Protein AF-A0A227J7N0-F1 (afdb_monomer_lite)

Secondary structure (DSSP, 8-state):
-HHHHHHHHHHHHHHHHHHHHHHHHHHHHHHHHHHHHHHHHHHHHTS---HHHHHHHHHHHHHHHHHHHHHHHHHHHHHHTTT------EEEEHHHHHHHHHHHHHHHHHHTT-------SSPPPSEEEE-HHHH-

Radius of gyration: 20.98 Å; chains: 1; bounding box: 45×37×70 Å

pLDDT: mean 83.19, std 8.73, range [49.06, 97.0]

InterPro domains:
  IPR000700 PAS-associated, C-terminal [PS50113] (1-14)
  IPR003661 Signal transduction histidine kinase, dimerisation/phosphoacceptor domain [PF00512] (19-81)
  IPR003661 Signal transduction histidine kinase, dimerisation/phosphoacceptor domain [SM00388] (18-83)
  IPR003661 Signal transduction histidine kinase, dimerisation/phosphoacceptor domain [cd00082] (16-77)
  IPR005467 Histidine kinase domain [PS50109] (25-136)
  IPR036097 Signal transduction histidine kinase, dimerisation/phosphoacceptor domain superfamily [SSF47384] (6-83)
  IPR050956 Two-component system histidine kinase [PTHR43719] (9-136)

Structure (mmCIF, N/CA/C/O backbone):
data_AF-A0A227J7N0-F1
#
_entry.id   AF-A0A227J7N0-F1
#
loop_
_atom_site.group_PDB
_atom_site.id
_atom_site.type_symbol
_atom_site.label_atom_id
_atom_site.label_alt_id
_atom_site.label_comp_id
_atom_site.label_asym_id
_atom_site.label_entity_id
_atom_site.label_seq_id
_atom_site.pdbx_PDB_ins_code
_atom_site.Cartn_x
_atom_site.Cartn_y
_atom_site.Cartn_z
_atom_site.occupancy
_atom_site.B_iso_or_equiv
_atom_site.auth_seq_id
_atom_site.auth_comp_id
_atom_site.auth_asym_id
_atom_site.auth_atom_id
_atom_site.pdbx_PDB_model_num
ATOM 1 N N . ASP A 1 1 ? 17.571 7.422 -45.581 1.00 72.56 1 ASP A N 1
ATOM 2 C CA . ASP A 1 1 ? 18.705 6.618 -45.105 1.00 72.56 1 ASP A CA 1
ATOM 3 C C . ASP A 1 1 ? 18.204 5.634 -44.049 1.00 72.56 1 ASP A C 1
ATOM 5 O O . ASP A 1 1 ? 17.542 6.049 -43.105 1.00 72.56 1 ASP A O 1
ATOM 9 N N . ILE A 1 2 ? 18.399 4.330 -44.254 1.00 74.75 2 ILE A N 1
ATOM 10 C CA . ILE A 1 2 ? 17.901 3.274 -43.347 1.00 74.75 2 ILE A CA 1
ATOM 11 C C . ILE A 1 2 ? 18.793 3.168 -42.097 1.00 74.75 2 ILE A C 1
ATOM 13 O O . ILE A 1 2 ? 18.322 2.772 -41.031 1.00 74.75 2 ILE A O 1
ATOM 17 N N . THR A 1 3 ? 20.059 3.576 -42.205 1.00 81.31 3 THR A N 1
ATOM 18 C CA . THR A 1 3 ? 21.066 3.464 -41.143 1.00 81.31 3 THR A CA 1
ATOM 19 C C . THR A 1 3 ? 20.859 4.521 -40.062 1.00 81.31 3 THR A C 1
ATOM 21 O O . THR A 1 3 ? 20.916 4.205 -38.875 1.00 81.31 3 THR A O 1
ATOM 24 N N . GLU A 1 4 ? 20.551 5.762 -40.453 1.00 82.62 4 GLU A N 1
ATOM 25 C CA . GLU A 1 4 ? 20.164 6.818 -39.506 1.00 82.62 4 GLU A CA 1
ATOM 26 C C . GLU A 1 4 ? 18.880 6.458 -38.766 1.00 82.62 4 GLU A C 1
ATOM 28 O O . GLU A 1 4 ? 18.822 6.558 -37.543 1.00 82.62 4 GLU A O 1
ATOM 33 N N . ARG A 1 5 ? 17.867 5.966 -39.490 1.00 80.88 5 ARG A N 1
ATOM 34 C CA . ARG A 1 5 ? 16.589 5.583 -38.887 1.00 80.88 5 ARG A CA 1
ATOM 35 C C . ARG A 1 5 ? 16.767 4.477 -37.842 1.00 80.88 5 ARG A C 1
ATOM 37 O O . ARG A 1 5 ? 16.235 4.616 -36.747 1.00 80.88 5 ARG A O 1
ATOM 44 N N . LYS A 1 6 ? 17.584 3.455 -38.132 1.00 84.19 6 LYS A N 1
ATOM 45 C CA . LYS A 1 6 ? 17.932 2.396 -37.169 1.00 84.19 6 LYS A CA 1
ATOM 46 C C . LYS A 1 6 ? 18.653 2.930 -35.929 1.00 84.19 6 LYS A C 1
ATOM 48 O O . LYS A 1 6 ? 18.292 2.563 -34.821 1.00 84.19 6 LYS A O 1
ATOM 53 N N . ARG A 1 7 ? 19.633 3.826 -36.096 1.00 84.62 7 ARG A N 1
ATOM 54 C CA . ARG A 1 7 ? 20.351 4.438 -34.961 1.00 84.62 7 ARG A CA 1
ATOM 55 C C . ARG A 1 7 ? 19.437 5.286 -34.079 1.00 84.62 7 ARG A C 1
ATOM 57 O O . ARG A 1 7 ? 19.567 5.257 -32.858 1.00 84.62 7 ARG A O 1
ATOM 64 N N . HIS A 1 8 ? 18.511 6.029 -34.683 1.00 86.44 8 HIS A N 1
ATOM 65 C CA . HIS A 1 8 ? 17.494 6.774 -33.941 1.00 86.44 8 HIS A CA 1
ATOM 66 C C . HIS A 1 8 ? 16.570 5.837 -33.155 1.00 86.44 8 HIS A C 1
ATOM 68 O O . HIS A 1 8 ? 16.290 6.098 -31.988 1.00 86.44 8 HIS A O 1
ATOM 74 N N . GLU A 1 9 ? 16.140 4.734 -33.764 1.00 84.94 9 GLU A N 1
ATOM 75 C CA . GLU A 1 9 ? 15.278 3.725 -33.139 1.00 84.94 9 GLU A CA 1
ATOM 76 C C . GLU A 1 9 ? 15.984 3.030 -31.959 1.00 84.94 9 GLU A C 1
ATOM 78 O O . GLU A 1 9 ? 15.443 2.982 -30.857 1.00 84.94 9 GLU A O 1
ATOM 83 N N . GLU A 1 10 ? 17.244 2.621 -32.131 1.00 86.81 10 GLU A N 1
ATOM 84 C CA . GLU A 1 10 ? 18.082 2.043 -31.068 1.00 86.81 10 GLU A CA 1
ATOM 85 C C . GLU A 1 10 ? 18.322 3.029 -29.911 1.00 86.81 10 GLU A C 1
ATOM 87 O O . GLU A 1 10 ? 18.268 2.651 -28.738 1.00 86.81 10 GLU A O 1
ATOM 92 N N . SER A 1 11 ? 18.550 4.310 -30.219 1.00 85.44 11 SER A N 1
ATOM 93 C CA . SER A 1 11 ? 18.700 5.362 -29.207 1.00 85.44 11 SER A CA 1
ATOM 94 C C . SER A 1 11 ? 17.416 5.573 -28.401 1.00 85.44 11 SER A C 1
ATOM 96 O O . SER A 1 11 ? 17.479 5.751 -27.184 1.00 85.44 11 SER A O 1
ATOM 98 N N . LEU A 1 12 ? 16.257 5.568 -29.065 1.00 84.06 12 LEU A N 1
ATOM 99 C CA . LEU A 1 12 ? 14.952 5.706 -28.418 1.00 84.06 12 LEU A CA 1
ATOM 100 C C . LEU A 1 12 ? 14.635 4.489 -27.544 1.00 84.06 12 LEU A C 1
ATOM 102 O O . LEU A 1 12 ? 14.188 4.649 -26.407 1.00 84.06 12 LEU A O 1
ATOM 106 N N . GLU A 1 13 ? 14.922 3.280 -28.028 1.00 81.94 13 GLU A N 1
ATOM 107 C CA . GLU A 1 13 ? 14.765 2.060 -27.237 1.00 81.94 13 GLU A CA 1
ATOM 108 C C . GLU A 1 13 ? 15.651 2.063 -25.995 1.00 81.94 13 GLU A C 1
ATOM 110 O O . GLU A 1 13 ? 15.184 1.713 -24.909 1.00 81.94 13 GLU A O 1
ATOM 115 N N . LYS A 1 14 ? 16.915 2.475 -26.133 1.00 84.00 14 LYS A N 1
ATOM 116 C CA . LYS A 1 14 ? 17.839 2.568 -25.004 1.00 84.00 14 LYS A CA 1
ATOM 117 C C . LYS A 1 14 ? 17.336 3.568 -23.963 1.00 84.00 14 LYS A C 1
ATOM 119 O O . LYS A 1 14 ? 17.186 3.203 -22.802 1.00 84.00 14 LYS A O 1
ATOM 124 N N . ALA A 1 15 ? 16.995 4.786 -24.386 1.00 81.94 15 ALA A N 1
ATOM 125 C CA . ALA A 1 15 ? 16.470 5.817 -23.492 1.00 81.94 15 ALA A CA 1
ATOM 126 C C . ALA A 1 15 ? 15.192 5.359 -22.770 1.00 81.94 15 ALA A C 1
ATOM 128 O O . ALA A 1 15 ? 15.025 5.590 -21.573 1.00 81.94 15 ALA A O 1
ATOM 129 N N . SER A 1 16 ? 14.313 4.651 -23.482 1.00 78.88 16 SER A N 1
ATOM 130 C CA . SER A 1 16 ? 13.124 4.047 -22.894 1.00 78.88 16 SER A CA 1
ATOM 131 C C . SER A 1 16 ? 13.498 3.027 -21.814 1.00 78.88 16 SER A C 1
ATOM 133 O O . SER A 1 16 ? 12.960 3.083 -20.711 1.00 78.88 16 SER A O 1
ATOM 135 N N . ARG A 1 17 ? 14.396 2.072 -22.099 1.00 78.69 17 ARG A N 1
ATOM 136 C CA . ARG A 1 17 ? 14.819 1.033 -21.132 1.00 78.69 17 ARG A CA 1
ATOM 137 C C . ARG A 1 17 ? 15.474 1.633 -19.887 1.00 78.69 17 ARG A C 1
ATOM 139 O O . ARG A 1 17 ? 15.178 1.183 -18.779 1.00 78.69 17 ARG A O 1
ATOM 146 N N . ASP A 1 18 ? 16.299 2.660 -20.063 1.00 80.75 18 ASP A N 1
ATOM 147 C CA . ASP A 1 18 ? 16.959 3.365 -18.962 1.00 80.75 18 ASP A CA 1
ATOM 148 C C . ASP A 1 18 ? 15.922 4.057 -18.055 1.00 80.75 18 ASP A C 1
ATOM 150 O O . ASP A 1 18 ? 15.980 3.908 -16.833 1.00 80.75 18 ASP A O 1
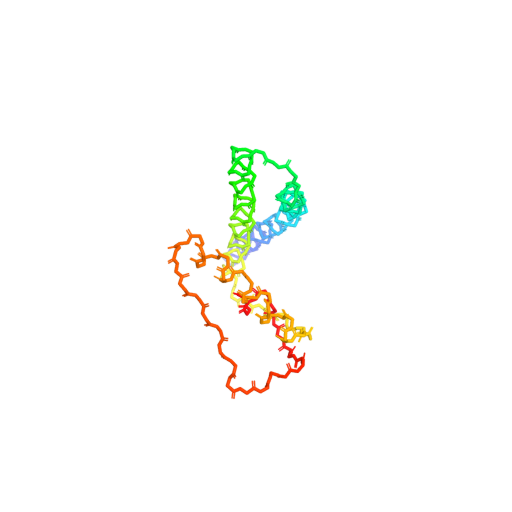ATOM 154 N N . LYS A 1 19 ? 14.904 4.716 -18.638 1.00 81.62 19 LYS A N 1
ATOM 155 C CA . LYS A 1 19 ? 13.776 5.319 -17.901 1.00 81.62 19 LYS A CA 1
ATOM 156 C C . LYS A 1 19 ? 13.025 4.286 -17.051 1.00 81.62 19 LYS A C 1
ATOM 158 O O . LYS A 1 19 ? 12.819 4.517 -15.861 1.00 81.62 19 LYS A O 1
ATOM 163 N N . THR A 1 20 ? 12.664 3.140 -17.631 1.00 79.75 20 THR A N 1
ATOM 164 C CA . THR A 1 20 ? 11.939 2.083 -16.900 1.00 79.75 20 THR A CA 1
ATOM 165 C C . THR A 1 20 ? 12.764 1.496 -15.770 1.00 79.75 20 THR A C 1
ATOM 167 O O . THR A 1 20 ? 12.261 1.306 -14.664 1.00 79.75 20 THR A O 1
ATOM 170 N N . THR A 1 21 ? 14.046 1.239 -16.027 1.00 80.31 21 THR A N 1
ATOM 171 C CA . THR A 1 21 ? 14.953 0.706 -15.005 1.00 80.31 21 THR A CA 1
ATOM 172 C C . THR A 1 21 ? 15.077 1.687 -13.844 1.00 80.31 21 THR A C 1
ATOM 174 O O . THR A 1 21 ? 14.965 1.288 -12.689 1.00 80.31 21 THR A O 1
ATOM 177 N N . PHE A 1 22 ? 15.227 2.979 -14.141 1.00 82.88 22 PHE A N 1
ATOM 178 C CA . PHE A 1 22 ? 15.288 4.025 -13.126 1.00 82.88 22 PHE A CA 1
ATOM 179 C C . PHE A 1 22 ? 14.018 4.077 -12.263 1.00 82.88 22 PHE A C 1
ATOM 181 O O . PHE A 1 22 ? 14.113 4.021 -11.038 1.00 82.88 22 PHE A O 1
ATOM 188 N N . ILE A 1 23 ? 12.832 4.118 -12.882 1.00 83.19 23 ILE A N 1
ATOM 189 C CA . ILE A 1 23 ? 11.552 4.179 -12.155 1.00 83.19 23 ILE A CA 1
ATOM 190 C C . ILE A 1 23 ? 11.343 2.929 -11.290 1.00 83.19 23 ILE A C 1
ATOM 192 O O . ILE A 1 23 ? 10.958 3.043 -10.125 1.00 83.19 23 ILE A O 1
ATOM 196 N N . SER A 1 24 ? 11.634 1.742 -11.829 1.00 80.56 24 SER A N 1
ATOM 197 C CA . SER A 1 24 ? 11.482 0.486 -11.093 1.00 80.56 24 SER A CA 1
ATOM 198 C C . SER A 1 24 ? 12.405 0.428 -9.874 1.00 80.56 24 SER A C 1
ATOM 200 O O . SER A 1 24 ? 11.955 0.064 -8.789 1.00 80.56 24 SER A O 1
ATOM 202 N N . THR A 1 25 ? 13.676 0.812 -10.029 1.00 79.56 25 THR A N 1
ATOM 203 C CA . THR A 1 25 ? 14.651 0.830 -8.929 1.00 79.56 25 THR A CA 1
ATOM 204 C C . THR A 1 25 ? 14.225 1.792 -7.829 1.00 79.56 25 THR A C 1
ATOM 206 O O . THR A 1 25 ? 14.132 1.391 -6.671 1.00 79.56 25 THR A O 1
ATOM 209 N N . ILE A 1 26 ? 13.887 3.033 -8.190 1.00 84.44 26 ILE A N 1
ATOM 210 C CA . ILE A 1 26 ? 13.471 4.048 -7.218 1.00 84.44 26 ILE A CA 1
ATOM 211 C C . ILE A 1 26 ? 12.225 3.597 -6.456 1.00 84.44 26 ILE A C 1
ATOM 213 O O . ILE A 1 26 ? 12.165 3.738 -5.239 1.00 84.44 26 ILE A O 1
ATOM 217 N N . SER A 1 27 ? 11.250 2.992 -7.133 1.00 82.44 27 SER A N 1
ATOM 218 C CA . SER A 1 27 ? 10.053 2.519 -6.442 1.00 82.44 27 SER A CA 1
ATOM 219 C C . SER A 1 27 ? 10.345 1.382 -5.452 1.00 82.44 27 SER A C 1
ATOM 221 O O . SER A 1 27 ? 9.841 1.394 -4.327 1.00 82.44 27 SER A O 1
ATOM 223 N N . HIS A 1 28 ? 11.224 0.437 -5.806 1.00 82.44 28 HIS A N 1
ATOM 224 C CA . HIS A 1 28 ? 11.673 -0.594 -4.866 1.00 82.44 28 HIS A CA 1
ATOM 225 C C . HIS A 1 28 ? 12.406 -0.005 -3.654 1.00 82.44 28 HIS A C 1
ATOM 227 O O . HIS A 1 28 ? 12.144 -0.420 -2.522 1.00 82.44 28 HIS A O 1
ATOM 233 N N . GLU A 1 29 ? 13.277 0.981 -3.871 1.00 86.44 29 GLU A N 1
ATOM 234 C CA . GLU A 1 29 ? 14.005 1.657 -2.793 1.00 86.44 29 GLU A CA 1
ATOM 235 C C . GLU A 1 29 ? 13.086 2.478 -1.882 1.00 86.44 29 GLU A C 1
ATOM 237 O O . GLU A 1 29 ? 13.339 2.560 -0.683 1.00 86.44 29 GLU A O 1
ATOM 242 N N . LEU A 1 30 ? 11.989 3.026 -2.413 1.00 82.81 30 LEU A N 1
ATOM 243 C CA . LEU A 1 30 ? 11.002 3.799 -1.653 1.00 82.81 30 LEU A CA 1
ATOM 244 C C . LEU A 1 30 ? 9.979 2.928 -0.913 1.00 82.81 30 LEU A C 1
ATOM 246 O O . LEU A 1 30 ? 9.469 3.333 0.134 1.00 82.81 30 LEU A O 1
ATOM 250 N N . ARG A 1 31 ? 9.705 1.711 -1.397 1.00 81.50 31 ARG A N 1
ATOM 251 C CA . ARG A 1 31 ? 8.754 0.783 -0.763 1.00 81.50 31 ARG A CA 1
ATOM 252 C C . ARG A 1 31 ? 9.183 0.387 0.650 1.00 81.50 31 ARG A C 1
ATOM 254 O O . ARG A 1 31 ? 8.354 0.334 1.553 1.00 81.50 31 ARG A O 1
ATOM 261 N N . THR A 1 32 ? 10.473 0.138 0.854 1.00 77.12 32 THR A N 1
ATOM 262 C CA . THR A 1 32 ? 11.033 -0.250 2.158 1.00 77.12 32 THR A CA 1
ATOM 263 C C . THR A 1 32 ? 10.830 0.821 3.245 1.00 77.12 32 THR A C 1
ATOM 265 O O . THR A 1 32 ? 10.233 0.496 4.275 1.00 77.12 32 THR A O 1
ATOM 268 N N . PRO A 1 33 ? 11.246 2.092 3.064 1.00 84.19 33 PRO A N 1
ATOM 269 C CA . PRO A 1 33 ? 11.013 3.133 4.062 1.00 84.19 33 PRO A CA 1
ATOM 270 C C . PRO A 1 33 ? 9.525 3.454 4.243 1.00 84.19 33 PRO A C 1
ATOM 272 O O . PRO A 1 33 ? 9.096 3.671 5.375 1.00 84.19 33 PRO A O 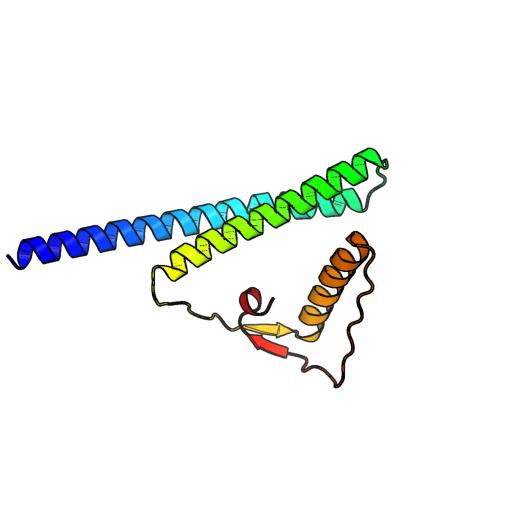1
ATOM 275 N N . LEU A 1 34 ? 8.714 3.417 3.179 1.00 89.62 34 LEU A N 1
ATOM 276 C CA . LEU A 1 34 ? 7.263 3.614 3.281 1.00 89.62 34 LEU A CA 1
ATOM 277 C C . LEU A 1 34 ? 6.582 2.542 4.128 1.00 89.62 34 LEU A C 1
ATOM 279 O O . LEU A 1 34 ? 5.820 2.873 5.034 1.00 89.62 34 LEU A O 1
ATOM 283 N N . ASN A 1 35 ? 6.901 1.269 3.891 1.00 80.62 35 ASN A N 1
ATOM 284 C CA . ASN A 1 35 ? 6.394 0.168 4.707 1.00 80.62 35 ASN A CA 1
ATOM 285 C C . ASN A 1 35 ? 6.833 0.304 6.170 1.00 80.62 35 ASN A C 1
ATOM 287 O O . ASN A 1 35 ? 6.057 -0.013 7.069 1.00 80.62 35 ASN A O 1
ATOM 291 N N . GLY A 1 36 ? 8.040 0.824 6.414 1.00 82.44 36 GLY A N 1
ATOM 292 C CA . GLY A 1 36 ? 8.503 1.178 7.754 1.00 82.44 36 GLY A CA 1
ATOM 293 C C . GLY A 1 36 ? 7.627 2.246 8.415 1.00 82.44 36 GLY A C 1
ATOM 294 O O . GLY A 1 36 ? 7.184 2.055 9.544 1.00 82.44 36 GLY A O 1
ATOM 295 N N . ILE A 1 37 ? 7.317 3.338 7.709 1.00 88.25 37 ILE A N 1
ATOM 296 C CA . ILE A 1 37 ? 6.455 4.419 8.221 1.00 88.25 37 ILE A CA 1
ATOM 297 C C . ILE A 1 37 ? 5.028 3.913 8.477 1.00 88.25 37 ILE A C 1
ATOM 299 O O . ILE A 1 37 ? 4.458 4.196 9.531 1.00 88.25 37 ILE A O 1
ATOM 303 N N . VAL A 1 38 ? 4.454 3.130 7.559 1.00 84.56 38 VAL A N 1
ATOM 304 C CA . VAL A 1 38 ? 3.123 2.523 7.731 1.00 84.56 38 VAL A CA 1
ATOM 305 C C . VAL A 1 38 ? 3.114 1.575 8.932 1.00 84.56 38 VAL A C 1
ATOM 307 O O . VAL A 1 38 ? 2.244 1.680 9.790 1.00 84.56 38 VAL A O 1
ATOM 310 N N . GLY A 1 39 ? 4.105 0.687 9.042 1.00 81.50 39 GLY A N 1
ATOM 311 C CA . GLY A 1 39 ? 4.207 -0.265 10.149 1.00 81.50 39 GLY A CA 1
ATOM 312 C C . GLY A 1 39 ? 4.355 0.424 11.506 1.00 81.50 39 GLY A C 1
ATOM 313 O O . GLY A 1 39 ? 3.592 0.141 12.427 1.00 81.50 39 GLY A O 1
ATOM 314 N N . LEU A 1 40 ? 5.287 1.374 11.615 1.00 87.25 40 LEU A N 1
ATOM 315 C CA . LEU A 1 40 ? 5.530 2.122 12.851 1.00 87.25 40 LEU A CA 1
ATOM 316 C C . LEU A 1 40 ? 4.334 2.996 13.237 1.00 87.25 40 LEU A C 1
ATOM 318 O O . LEU A 1 40 ? 3.972 3.045 14.409 1.00 87.25 40 LEU A O 1
ATOM 322 N N . SER A 1 41 ? 3.692 3.658 12.271 1.00 87.94 41 SER A N 1
ATOM 323 C CA . SER A 1 41 ? 2.503 4.467 12.557 1.00 87.94 41 SER A CA 1
ATOM 324 C C . SER A 1 41 ? 1.329 3.615 13.043 1.00 87.94 41 SER A C 1
ATOM 326 O O . SER A 1 41 ? 0.645 4.027 13.977 1.00 87.94 41 SER A O 1
ATOM 328 N N . ARG A 1 42 ? 1.142 2.399 12.506 1.00 86.25 42 ARG A N 1
ATOM 329 C CA . ARG A 1 42 ? 0.167 1.422 13.025 1.00 86.25 42 ARG A CA 1
ATOM 330 C C . ARG A 1 42 ? 0.484 0.994 14.457 1.00 86.25 42 ARG A C 1
ATOM 332 O O . ARG A 1 42 ? -0.376 1.119 15.317 1.00 86.25 42 ARG A O 1
ATOM 339 N N . MET A 1 43 ? 1.730 0.600 14.732 1.00 84.62 43 MET A N 1
ATOM 340 C CA . MET A 1 43 ? 2.158 0.220 16.087 1.00 84.62 43 MET A CA 1
ATOM 341 C C . MET A 1 43 ? 1.944 1.349 17.104 1.00 84.62 43 MET A C 1
ATOM 343 O O . MET A 1 43 ? 1.548 1.099 18.239 1.00 84.62 43 MET A O 1
ATOM 347 N N . LEU A 1 44 ? 2.190 2.602 16.709 1.00 91.81 44 LEU A N 1
ATOM 348 C CA . LEU A 1 44 ? 1.967 3.757 17.577 1.00 91.81 44 LEU A CA 1
ATOM 349 C C . LEU A 1 44 ? 0.477 4.059 17.777 1.00 91.81 44 LEU A C 1
ATOM 351 O O . LEU A 1 44 ? 0.095 4.445 18.879 1.00 91.81 44 LEU A O 1
ATOM 355 N N . LEU A 1 45 ? -0.370 3.861 16.763 1.00 89.19 45 LEU A N 1
ATOM 356 C CA . LEU A 1 45 ? -1.828 4.020 16.882 1.00 89.19 45 LEU A CA 1
ATOM 357 C C . LEU A 1 45 ? -2.466 3.040 17.880 1.00 89.19 45 LEU A C 1
ATOM 359 O O . LEU A 1 45 ? -3.489 3.381 18.486 1.00 89.19 45 LEU A O 1
ATOM 363 N N . ASP A 1 46 ? -1.835 1.881 18.082 1.00 87.88 46 ASP A N 1
ATOM 364 C CA . ASP A 1 46 ? -2.230 0.866 19.067 1.00 87.88 46 ASP A CA 1
ATOM 365 C C . ASP A 1 46 ? -1.731 1.182 20.493 1.00 87.88 46 ASP A C 1
ATOM 367 O O . ASP A 1 46 ? -2.102 0.510 21.456 1.00 87.88 46 ASP A O 1
ATOM 371 N N . SER A 1 47 ? -0.900 2.217 20.657 1.00 90.94 47 SER A N 1
ATOM 372 C CA . SER A 1 47 ? -0.379 2.655 21.957 1.00 90.94 47 SER A CA 1
ATOM 373 C C . SER A 1 47 ? -1.272 3.711 22.631 1.00 90.94 47 SER A C 1
ATOM 375 O O . SER A 1 47 ? -2.244 4.213 22.056 1.00 90.94 47 SER A O 1
ATOM 377 N N . GLN A 1 48 ? -0.955 4.069 23.881 1.00 95.06 48 GLN A N 1
ATOM 378 C CA . GLN A 1 48 ? -1.626 5.182 24.555 1.00 95.06 48 GLN A CA 1
ATOM 379 C C . GLN A 1 48 ? -1.164 6.519 23.964 1.00 95.06 48 GLN A C 1
ATOM 381 O O . GLN A 1 48 ? -0.041 6.961 24.198 1.00 95.06 48 GLN A O 1
ATOM 386 N N . LEU A 1 49 ? -2.063 7.168 23.225 1.00 95.25 49 LEU A N 1
ATOM 387 C CA . LEU A 1 49 ? -1.868 8.475 22.603 1.00 95.25 49 LEU A CA 1
ATOM 388 C C . LEU A 1 49 ? -2.930 9.454 23.103 1.00 95.25 49 LEU A C 1
ATOM 390 O O . LEU A 1 49 ? -4.071 9.062 23.354 1.00 95.25 49 LEU A O 1
ATOM 394 N N . THR A 1 50 ? -2.582 10.737 23.182 1.00 97.00 50 THR A N 1
ATOM 395 C CA . THR A 1 50 ? -3.593 11.796 23.299 1.00 97.00 50 THR A CA 1
ATOM 396 C C . THR A 1 50 ? -4.411 11.898 22.007 1.00 97.00 50 THR A C 1
ATOM 398 O O . THR A 1 50 ? -3.967 11.461 20.943 1.00 97.00 50 THR A O 1
ATOM 401 N N . GLU A 1 51 ? -5.593 12.514 22.065 1.00 89.50 51 GLU A N 1
ATOM 402 C CA . GLU A 1 51 ? -6.443 12.729 20.879 1.00 89.50 51 GLU A CA 1
ATOM 403 C C . GLU A 1 51 ? -5.707 13.458 19.741 1.00 89.50 51 GLU A C 1
ATOM 405 O O . GLU A 1 51 ? -5.789 13.074 18.573 1.00 89.50 51 GLU A O 1
ATOM 410 N N . GLU A 1 52 ? -4.914 14.476 20.077 1.00 88.75 52 GLU A N 1
ATOM 411 C CA . GLU A 1 52 ? -4.121 15.228 19.101 1.00 88.75 52 GLU A CA 1
ATOM 412 C C . GLU A 1 52 ? -3.020 14.362 18.465 1.00 88.75 52 GLU A C 1
ATOM 414 O O . GLU A 1 52 ? -2.862 14.343 17.242 1.00 88.75 52 GLU A O 1
ATOM 419 N N . GLN A 1 53 ? -2.313 13.563 19.272 1.00 92.12 53 GLN A N 1
ATOM 420 C CA . GLN A 1 53 ? -1.297 12.627 18.783 1.00 92.12 53 GLN A CA 1
ATOM 421 C C . GLN A 1 53 ? -1.902 11.538 17.894 1.00 92.12 53 GLN A C 1
ATOM 423 O O . GLN A 1 53 ? -1.331 11.208 16.853 1.00 92.12 53 GLN A O 1
ATOM 428 N N . ARG A 1 54 ? -3.074 11.010 18.263 1.00 91.25 54 ARG A N 1
ATOM 429 C CA . ARG A 1 54 ? -3.814 10.028 17.463 1.00 91.25 54 ARG A CA 1
ATOM 430 C C . ARG A 1 54 ? -4.183 10.609 16.099 1.00 91.25 54 ARG A C 1
ATOM 432 O O . ARG A 1 54 ? -3.913 9.970 15.084 1.00 91.25 54 ARG A O 1
ATOM 439 N N 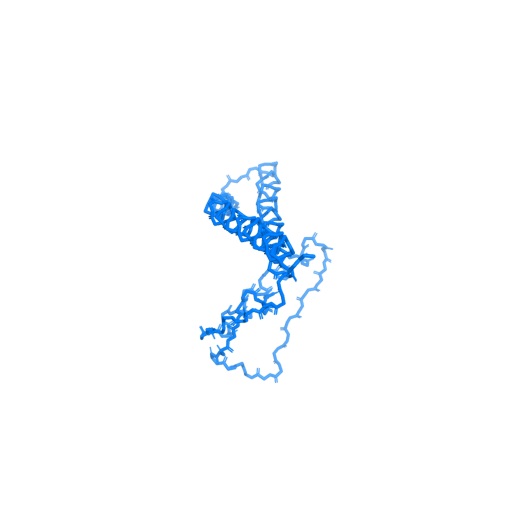. LYS A 1 55 ? -4.700 11.842 16.051 1.00 79.62 55 LYS A N 1
ATOM 440 C CA . LYS A 1 55 ? -5.020 12.541 14.794 1.00 79.62 55 LYS A CA 1
ATOM 441 C C . LYS A 1 55 ? -3.784 12.751 13.912 1.00 79.62 55 LYS A C 1
ATOM 443 O O . LYS A 1 55 ? -3.837 12.520 12.699 1.00 79.62 55 LYS A O 1
ATOM 448 N N . HIS A 1 56 ? -2.658 13.157 14.497 1.00 84.69 56 HIS A N 1
ATOM 449 C CA . HIS A 1 56 ? -1.400 13.275 13.758 1.00 84.69 56 HIS A CA 1
ATOM 450 C C . HIS A 1 56 ? -0.928 11.927 13.217 1.00 84.69 56 HIS A C 1
ATOM 452 O O . HIS A 1 56 ? -0.561 11.836 12.046 1.00 84.69 56 HIS A O 1
ATOM 458 N N . MET A 1 57 ? -0.998 10.866 14.021 1.00 91.19 57 MET A N 1
ATOM 459 C CA . MET A 1 57 ? -0.522 9.552 13.602 1.00 91.19 57 MET A CA 1
ATOM 460 C C . MET A 1 57 ? -1.411 8.915 12.528 1.00 91.19 57 MET A C 1
ATOM 462 O O . MET A 1 57 ? -0.900 8.320 11.582 1.00 91.19 57 MET A O 1
ATOM 466 N N . GLN A 1 58 ? -2.729 9.134 12.589 1.00 82.31 58 GLN A N 1
ATOM 467 C CA . GLN A 1 58 ? -3.649 8.787 11.502 1.00 82.31 58 GLN A CA 1
ATOM 468 C C . GLN A 1 58 ? -3.285 9.521 10.206 1.00 82.31 58 GLN A C 1
ATOM 470 O O . GLN A 1 58 ? -3.233 8.904 9.143 1.00 82.31 58 GLN A O 1
ATOM 475 N N . THR A 1 59 ? -2.973 10.817 10.295 1.00 80.31 59 THR A N 1
ATOM 476 C CA . THR A 1 59 ? -2.568 11.627 9.135 1.00 80.31 59 THR A CA 1
ATOM 477 C C . THR A 1 59 ? -1.269 11.107 8.514 1.00 80.31 59 THR A C 1
ATOM 479 O O . THR A 1 59 ? -1.182 10.982 7.292 1.00 80.31 59 THR A O 1
ATOM 482 N N . ILE A 1 60 ? -0.276 10.758 9.339 1.00 87.94 60 ILE A N 1
ATOM 483 C CA . ILE A 1 60 ? 0.999 10.178 8.889 1.00 87.94 60 ILE A CA 1
ATOM 484 C C . ILE A 1 60 ? 0.761 8.841 8.183 1.00 87.94 60 ILE A C 1
ATOM 486 O O . ILE A 1 60 ? 1.252 8.647 7.072 1.00 87.94 60 ILE A O 1
ATOM 490 N N . ASN A 1 61 ? -0.029 7.951 8.789 1.00 87.12 61 ASN A N 1
ATOM 491 C CA . ASN A 1 61 ? -0.333 6.640 8.220 1.00 87.12 61 ASN A CA 1
ATOM 492 C C . ASN A 1 61 ? -1.032 6.761 6.854 1.00 87.12 61 ASN A C 1
ATOM 494 O O . ASN A 1 61 ? -0.574 6.194 5.864 1.00 87.12 61 ASN A O 1
ATOM 498 N N . VAL A 1 62 ? -2.098 7.568 6.771 1.00 79.50 62 VAL A N 1
ATOM 499 C CA . VAL A 1 62 ? -2.831 7.800 5.513 1.00 79.50 62 VAL A CA 1
ATOM 500 C C . VAL A 1 62 ? -1.921 8.409 4.447 1.00 79.50 62 VAL A C 1
ATOM 502 O O . VAL A 1 62 ? -1.969 7.992 3.289 1.00 79.50 62 VAL A O 1
ATOM 505 N N . SER A 1 63 ? -1.057 9.355 4.822 1.00 82.31 63 SER A N 1
ATOM 506 C CA . SER A 1 63 ? -0.121 9.985 3.883 1.00 82.31 63 SER A CA 1
ATOM 507 C C . SER A 1 63 ? 0.905 8.988 3.343 1.00 82.31 63 SER A C 1
ATOM 509 O O . SER A 1 63 ? 1.175 8.985 2.145 1.00 82.31 63 SER A O 1
ATOM 511 N N . ALA A 1 64 ? 1.442 8.110 4.195 1.00 86.50 64 ALA A N 1
ATOM 512 C CA . ALA A 1 64 ? 2.400 7.086 3.788 1.00 86.50 64 ALA A CA 1
ATOM 513 C C . ALA A 1 64 ? 1.767 6.044 2.849 1.00 86.50 64 ALA A C 1
ATOM 515 O O . ALA A 1 64 ? 2.358 5.703 1.825 1.00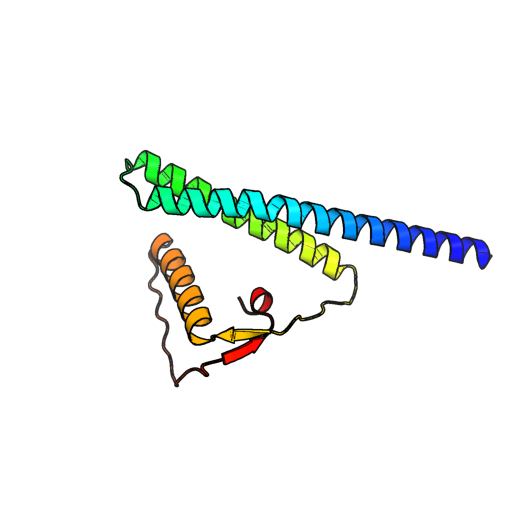 86.50 64 ALA A O 1
ATOM 516 N N . ILE A 1 65 ? 0.540 5.598 3.143 1.00 82.12 65 ILE A N 1
ATOM 517 C CA . ILE A 1 65 ? -0.221 4.695 2.263 1.00 82.12 65 ILE A CA 1
ATOM 518 C C . ILE A 1 65 ? -0.486 5.365 0.909 1.00 82.12 65 ILE A C 1
ATOM 520 O O . ILE A 1 65 ? -0.209 4.784 -0.139 1.00 82.12 65 ILE A O 1
ATOM 524 N N . THR A 1 66 ? -0.974 6.607 0.927 1.00 79.88 66 THR A N 1
ATOM 525 C CA . THR A 1 66 ? -1.276 7.371 -0.294 1.00 79.88 66 THR A CA 1
ATOM 526 C C . THR A 1 66 ? -0.030 7.553 -1.156 1.00 79.88 66 THR A C 1
ATOM 528 O O . THR A 1 66 ? -0.079 7.356 -2.367 1.00 79.88 66 THR A O 1
ATOM 531 N N . LEU A 1 67 ? 1.105 7.879 -0.537 1.00 84.19 67 LEU A N 1
ATOM 532 C CA . LEU A 1 67 ? 2.370 8.036 -1.240 1.00 84.19 67 LEU A CA 1
ATOM 533 C C . LEU A 1 67 ? 2.844 6.711 -1.865 1.00 84.19 67 LEU A C 1
ATOM 535 O O . LEU A 1 67 ? 3.314 6.708 -3.000 1.00 84.19 67 LEU A O 1
ATOM 539 N N . GLY A 1 68 ? 2.661 5.582 -1.174 1.00 85.06 68 GLY A N 1
ATOM 540 C CA . GLY A 1 68 ? 2.918 4.252 -1.736 1.00 85.06 68 GLY A CA 1
ATOM 541 C C . GLY A 1 68 ? 2.063 3.940 -2.965 1.00 85.06 68 GLY A C 1
ATOM 542 O O . GLY A 1 68 ? 2.584 3.426 -3.954 1.00 85.06 68 GLY A O 1
ATOM 543 N N . ASN A 1 69 ? 0.781 4.310 -2.938 1.00 79.69 69 ASN A N 1
ATOM 544 C CA . ASN A 1 69 ? -0.116 4.134 -4.082 1.00 79.69 69 ASN A CA 1
ATOM 545 C C . ASN A 1 69 ? 0.320 4.982 -5.281 1.00 79.69 69 ASN A C 1
ATOM 547 O O . ASN A 1 69 ? 0.431 4.452 -6.380 1.00 79.69 69 ASN A O 1
ATOM 551 N N . ILE A 1 70 ? 0.689 6.249 -5.062 1.00 80.44 70 ILE A N 1
ATOM 552 C CA . ILE A 1 70 ? 1.218 7.121 -6.125 1.00 80.44 70 ILE A CA 1
ATOM 553 C C . ILE A 1 70 ? 2.462 6.500 -6.780 1.00 80.44 70 ILE A C 1
ATOM 555 O O . ILE A 1 70 ? 2.602 6.532 -8.002 1.00 80.44 70 ILE A O 1
ATOM 559 N N . PHE A 1 71 ? 3.373 5.912 -5.998 1.00 81.75 71 PHE A N 1
ATOM 560 C CA . PHE A 1 71 ? 4.548 5.247 -6.569 1.00 81.75 71 PHE A CA 1
ATOM 561 C C . PHE A 1 71 ? 4.201 3.984 -7.362 1.00 81.75 71 PHE A C 1
ATOM 563 O O . PHE A 1 71 ? 4.832 3.734 -8.391 1.00 81.75 71 PHE A O 1
ATOM 570 N N . ASN A 1 72 ? 3.204 3.211 -6.925 1.00 77.81 72 ASN A N 1
ATOM 571 C CA . ASN A 1 72 ? 2.697 2.080 -7.703 1.00 77.81 72 ASN A CA 1
ATOM 572 C C . ASN A 1 72 ? 2.082 2.552 -9.031 1.00 77.81 72 ASN A C 1
ATOM 574 O O . ASN A 1 72 ? 2.430 2.005 -10.075 1.00 77.81 72 ASN A O 1
ATOM 578 N N . ASP A 1 73 ? 1.281 3.619 -9.016 1.00 78.25 73 ASP A N 1
ATOM 579 C CA . ASP A 1 73 ? 0.665 4.190 -10.220 1.00 78.25 73 ASP A CA 1
ATOM 580 C C . ASP A 1 73 ? 1.718 4.678 -11.230 1.00 78.25 73 ASP A C 1
ATOM 582 O O . ASP A 1 73 ? 1.579 4.476 -12.436 1.00 78.25 73 ASP A O 1
ATOM 586 N N . ILE A 1 74 ? 2.814 5.282 -10.753 1.00 78.44 74 ILE A N 1
ATOM 587 C CA . ILE A 1 74 ? 3.932 5.721 -11.607 1.00 78.44 74 ILE A CA 1
ATOM 588 C C . ILE A 1 74 ? 4.632 4.524 -12.265 1.00 78.44 74 ILE A C 1
ATOM 590 O O . ILE A 1 74 ? 4.958 4.595 -13.454 1.00 78.44 74 ILE A O 1
ATOM 594 N N . ILE A 1 75 ? 4.854 3.424 -11.531 1.00 74.75 75 ILE A N 1
ATOM 595 C CA . ILE A 1 75 ? 5.381 2.188 -12.134 1.00 74.75 75 ILE A CA 1
ATOM 596 C C . ILE A 1 75 ? 4.412 1.676 -13.194 1.00 74.75 75 ILE A C 1
ATOM 598 O O . ILE A 1 75 ? 4.835 1.288 -14.282 1.00 74.75 75 ILE A O 1
ATOM 602 N N . ASP A 1 76 ? 3.124 1.634 -12.874 1.00 71.69 76 ASP A N 1
ATOM 603 C CA . ASP A 1 76 ? 2.116 1.071 -13.760 1.00 71.69 76 ASP A CA 1
ATOM 604 C C . ASP A 1 76 ? 1.954 1.885 -15.036 1.00 71.69 76 ASP A C 1
ATOM 606 O O . ASP A 1 76 ? 1.838 1.300 -16.109 1.00 71.69 76 ASP A O 1
ATOM 610 N N . MET A 1 77 ? 2.054 3.211 -14.949 1.00 69.12 77 MET A N 1
ATOM 611 C CA . MET A 1 77 ? 2.093 4.105 -16.103 1.00 69.12 77 MET A CA 1
ATOM 612 C C . MET A 1 77 ? 3.334 3.864 -16.977 1.00 69.12 77 MET A C 1
ATOM 614 O O . MET A 1 77 ? 3.220 3.820 -18.202 1.00 69.12 77 MET A O 1
ATOM 618 N N . ASP A 1 78 ? 4.511 3.653 -16.378 1.00 68.50 78 ASP A N 1
ATOM 619 C CA . ASP A 1 78 ? 5.730 3.324 -17.132 1.00 68.50 78 ASP A CA 1
ATOM 620 C C . ASP A 1 78 ? 5.664 1.926 -17.773 1.00 68.50 78 ASP A C 1
ATOM 622 O O . ASP A 1 78 ? 6.134 1.717 -18.896 1.00 68.50 78 ASP A O 1
ATOM 626 N N . LYS A 1 79 ? 4.991 0.980 -17.109 1.00 64.56 79 LYS A N 1
ATOM 627 C CA . LYS A 1 79 ? 4.625 -0.304 -17.711 1.00 64.56 79 LYS A CA 1
ATOM 628 C C . LYS A 1 79 ? 3.612 -0.125 -18.838 1.00 64.56 79 LYS A C 1
ATOM 630 O O . LYS A 1 79 ? 3.730 -0.856 -19.806 1.00 64.56 79 LYS A O 1
ATOM 635 N N . PHE A 1 80 ? 2.676 0.825 -18.759 1.00 57.19 80 PHE A N 1
ATOM 636 C CA . PHE A 1 80 ? 1.620 1.067 -19.756 1.00 57.19 80 PHE A CA 1
ATOM 637 C C . PHE A 1 80 ? 2.144 1.638 -21.083 1.00 57.19 80 PHE A C 1
ATOM 639 O O . PHE A 1 80 ? 1.616 1.311 -22.148 1.00 57.19 80 PHE A O 1
ATOM 646 N N . ASP A 1 81 ? 3.228 2.421 -21.037 1.00 55.84 81 ASP A N 1
ATOM 647 C CA . ASP A 1 81 ? 3.960 2.891 -22.229 1.00 55.84 81 ASP A CA 1
ATOM 648 C C . ASP A 1 81 ? 4.549 1.724 -23.055 1.00 55.84 81 ASP A C 1
ATOM 650 O O . ASP A 1 81 ? 4.926 1.879 -24.220 1.00 55.84 81 ASP A O 1
ATOM 654 N N . ARG A 1 82 ? 4.586 0.513 -22.488 1.00 50.16 82 ARG A N 1
ATOM 655 C CA . ARG A 1 82 ? 4.937 -0.733 -23.169 1.00 50.16 82 ARG A CA 1
ATOM 656 C C . ARG A 1 82 ? 3.689 -1.612 -23.169 1.00 50.16 82 ARG A C 1
ATOM 658 O O . ARG A 1 82 ? 3.133 -1.909 -22.132 1.00 50.16 82 ARG A O 1
ATOM 665 N N . ARG A 1 83 ? 3.221 -2.110 -24.309 1.00 49.06 83 ARG A N 1
ATOM 666 C CA . ARG A 1 83 ? 2.045 -3.011 -24.381 1.00 49.06 83 ARG A CA 1
ATOM 667 C C . ARG A 1 83 ? 2.277 -4.413 -23.760 1.00 49.06 83 ARG A C 1
ATOM 669 O O . ARG A 1 83 ? 1.987 -5.418 -24.399 1.00 49.06 83 ARG A O 1
ATOM 676 N N . LYS A 1 84 ? 2.834 -4.511 -22.552 1.00 53.62 84 LYS A N 1
ATOM 677 C CA . LYS A 1 84 ? 3.129 -5.745 -21.818 1.00 53.62 84 LYS A CA 1
ATOM 678 C C . LYS A 1 84 ? 2.731 -5.587 -20.353 1.00 53.62 84 LYS A C 1
ATOM 680 O O . LYS A 1 84 ? 3.578 -5.515 -19.467 1.00 53.62 84 LYS A O 1
ATOM 685 N N . LEU A 1 85 ? 1.428 -5.526 -20.097 1.00 57.12 85 LEU A N 1
ATOM 686 C CA . LEU A 1 85 ? 0.931 -5.803 -18.757 1.00 57.12 85 LEU A CA 1
ATOM 687 C C . LEU A 1 85 ? 0.970 -7.325 -18.585 1.00 57.12 85 LEU A C 1
ATOM 689 O O . LEU A 1 85 ? 0.077 -8.034 -19.041 1.00 57.12 85 LEU A O 1
ATOM 693 N N . GLU A 1 86 ? 2.071 -7.830 -18.037 1.00 65.94 86 GLU A N 1
ATOM 694 C CA . GLU A 1 86 ? 2.193 -9.241 -17.676 1.00 65.94 86 GLU A CA 1
ATOM 695 C C . GLU A 1 86 ? 1.559 -9.429 -16.297 1.00 65.94 86 GLU A C 1
ATOM 697 O O . GLU A 1 86 ? 1.997 -8.828 -15.314 1.00 65.94 86 GLU A O 1
ATOM 702 N N . LEU A 1 87 ? 0.484 -10.218 -16.246 1.00 77.56 87 LEU A N 1
ATOM 703 C CA . LEU A 1 87 ? -0.059 -10.712 -14.987 1.00 77.56 87 LEU A CA 1
ATOM 704 C C . LEU A 1 87 ? 0.941 -11.709 -14.407 1.00 77.56 87 LEU A C 1
ATOM 706 O O . LEU A 1 87 ? 1.485 -12.532 -15.147 1.00 77.56 87 LEU A O 1
ATOM 710 N N . LEU A 1 88 ? 1.147 -11.659 -13.094 1.00 80.19 88 LEU A N 1
ATOM 711 C CA . LEU A 1 88 ? 1.968 -12.628 -12.372 1.00 80.19 88 LEU A CA 1
ATOM 712 C C . LEU A 1 88 ? 1.078 -13.407 -11.393 1.00 80.19 88 LEU A C 1
ATOM 714 O O . LEU A 1 88 ? 1.065 -13.090 -10.202 1.00 80.19 88 LEU A O 1
ATOM 718 N N . PRO A 1 89 ? 0.289 -14.390 -11.874 1.00 87.06 89 PRO A N 1
ATOM 719 C CA . PRO A 1 89 ? -0.567 -15.181 -11.009 1.00 87.06 89 PRO A CA 1
ATOM 720 C C . PRO A 1 89 ? 0.265 -15.983 -10.014 1.00 87.06 89 PRO A C 1
ATOM 722 O O . PRO A 1 89 ? 1.274 -16.590 -10.376 1.00 87.06 89 PRO A O 1
ATOM 725 N N . ALA A 1 90 ? -0.175 -16.002 -8.762 1.00 85.38 90 ALA A N 1
ATOM 726 C CA . ALA A 1 90 ? 0.375 -16.865 -7.732 1.00 85.38 90 ALA A CA 1
ATOM 727 C C . ALA A 1 90 ? -0.763 -17.464 -6.892 1.00 85.38 90 ALA A C 1
ATOM 729 O O . ALA A 1 90 ? -1.838 -16.860 -6.801 1.00 85.38 90 ALA A O 1
ATOM 730 N N . PRO A 1 91 ? -0.550 -18.634 -6.263 1.00 92.88 91 PRO A N 1
ATOM 731 C CA . PRO A 1 91 ? -1.489 -19.169 -5.288 1.00 92.88 91 PRO A CA 1
ATOM 732 C C . PRO A 1 91 ? -1.710 -18.179 -4.139 1.00 92.88 91 PRO A C 1
ATOM 734 O O . PRO A 1 91 ? -0.760 -17.726 -3.499 1.00 92.88 91 PRO A O 1
ATOM 737 N N . LEU A 1 92 ? -2.972 -17.870 -3.868 1.00 90.06 92 LEU A N 1
ATOM 738 C CA . LEU A 1 92 ? -3.427 -16.925 -2.857 1.00 90.06 92 LEU A CA 1
ATOM 739 C C . LEU A 1 92 ? -4.506 -17.593 -2.006 1.00 90.06 92 LEU A C 1
ATOM 741 O O . LEU A 1 92 ? -5.449 -18.154 -2.564 1.00 90.06 92 LEU A O 1
ATOM 745 N N . ASN A 1 93 ? -4.408 -17.493 -0.676 1.00 92.75 93 ASN A N 1
ATOM 746 C CA . ASN A 1 93 ? -5.522 -17.855 0.200 1.00 92.75 93 ASN A CA 1
ATOM 747 C C . ASN A 1 93 ? -6.637 -16.817 0.040 1.00 92.75 93 ASN A C 1
ATOM 749 O O . ASN A 1 93 ? -6.469 -15.649 0.397 1.00 92.75 93 ASN A O 1
ATOM 753 N N . PHE A 1 94 ? -7.759 -17.235 -0.537 1.00 92.31 94 PHE A N 1
ATOM 754 C CA . PHE A 1 94 ? -8.812 -16.302 -0.911 1.00 92.31 94 PHE A CA 1
ATOM 755 C C . PHE A 1 94 ? -9.637 -15.836 0.291 1.00 92.31 94 PHE A C 1
ATOM 757 O O . PHE A 1 94 ? -10.093 -14.696 0.301 1.00 92.31 94 PHE A O 1
ATOM 764 N N . GLU A 1 95 ? -9.785 -16.672 1.322 1.00 90.88 95 GLU A N 1
ATOM 765 C CA . GLU A 1 95 ? -10.475 -16.277 2.554 1.00 90.88 95 GLU A CA 1
ATOM 766 C C . GLU A 1 95 ? -9.718 -15.154 3.267 1.00 90.88 95 GLU A C 1
ATOM 768 O O . GLU A 1 95 ? -10.317 -14.132 3.607 1.00 90.88 95 GLU A O 1
ATOM 773 N N . ASP A 1 96 ? -8.399 -15.311 3.415 1.00 87.50 96 ASP A N 1
ATOM 774 C CA . ASP A 1 96 ? -7.536 -14.298 4.034 1.00 87.50 96 ASP A CA 1
ATOM 775 C C . ASP A 1 96 ? -7.543 -12.999 3.218 1.00 87.50 96 ASP A C 1
ATOM 777 O O . ASP A 1 96 ? -7.640 -11.905 3.775 1.00 87.50 96 ASP A O 1
ATOM 781 N N . PHE A 1 97 ? -7.496 -13.112 1.885 1.00 89.12 97 PHE A N 1
ATOM 782 C CA . PHE A 1 97 ? -7.550 -11.958 0.991 1.00 89.12 97 PHE A CA 1
ATOM 783 C C . PHE A 1 97 ? -8.864 -11.179 1.132 1.00 89.12 97 PHE A C 1
ATOM 785 O O . PHE A 1 97 ? -8.841 -9.959 1.289 1.00 89.12 97 PHE A O 1
ATOM 792 N N . VAL A 1 98 ? -10.014 -11.862 1.117 1.00 91.56 98 VAL A N 1
ATOM 793 C CA . VAL A 1 98 ? -11.327 -11.215 1.279 1.00 91.56 98 VAL A CA 1
ATOM 794 C C . VAL A 1 98 ? -11.466 -10.588 2.666 1.00 91.56 98 VAL A C 1
ATOM 796 O O . VAL A 1 98 ? -11.963 -9.468 2.766 1.00 91.56 98 VAL A O 1
ATOM 799 N N . ALA A 1 99 ? -10.988 -11.256 3.720 1.00 87.25 99 ALA A N 1
ATOM 800 C CA . ALA A 1 99 ? -10.999 -10.708 5.077 1.00 87.25 99 ALA A CA 1
ATOM 801 C C . ALA A 1 99 ? -10.164 -9.418 5.192 1.00 87.25 99 ALA A C 1
ATOM 803 O O . ALA A 1 99 ? -10.551 -8.473 5.882 1.00 87.25 99 ALA A O 1
ATOM 804 N N . GLU A 1 100 ? -9.035 -9.340 4.484 1.00 83.31 100 GLU A N 1
ATOM 805 C CA . GLU A 1 100 ? -8.218 -8.128 4.444 1.00 83.31 100 GLU A CA 1
ATOM 806 C C . GLU A 1 100 ? -8.943 -6.970 3.734 1.00 83.31 100 GLU A C 1
ATOM 808 O O . GLU A 1 100 ? -8.948 -5.842 4.234 1.00 83.31 100 GLU A O 1
ATOM 813 N N . ILE A 1 101 ? -9.605 -7.247 2.605 1.00 88.56 101 ILE A N 1
ATOM 814 C CA . ILE A 1 101 ? -10.411 -6.258 1.869 1.00 88.56 101 ILE A CA 1
ATOM 815 C C . ILE A 1 101 ? -11.592 -5.769 2.707 1.00 88.56 101 ILE A C 1
ATOM 817 O O . ILE A 1 101 ? -11.867 -4.568 2.740 1.00 88.56 101 ILE A O 1
ATOM 821 N N . GLU A 1 102 ? -12.264 -6.681 3.408 1.00 89.88 102 GLU A N 1
ATOM 822 C CA . GLU A 1 102 ? -13.359 -6.377 4.328 1.00 89.88 102 GLU A CA 1
ATOM 823 C C . GLU A 1 102 ? -12.896 -5.416 5.429 1.00 89.88 102 GLU A C 1
ATOM 825 O O . GLU A 1 102 ? -13.512 -4.372 5.637 1.00 89.88 102 GLU A O 1
ATOM 830 N N . SER A 1 103 ? -11.759 -5.712 6.067 1.00 79.38 103 SER A N 1
ATOM 831 C CA . SER A 1 103 ? -11.174 -4.883 7.126 1.00 79.38 103 SER A CA 1
ATOM 832 C C . SER A 1 103 ? -10.839 -3.464 6.648 1.00 79.38 103 SER A C 1
ATOM 834 O O . SER A 1 103 ? -11.196 -2.479 7.301 1.00 79.38 103 SER A O 1
ATOM 836 N N . ILE A 1 104 ? -10.194 -3.338 5.482 1.00 80.75 104 ILE A N 1
ATOM 837 C CA . ILE A 1 104 ? -9.835 -2.035 4.899 1.00 80.75 104 ILE A CA 1
ATOM 838 C C . ILE A 1 104 ? -11.096 -1.245 4.530 1.00 80.75 104 ILE A C 1
ATOM 840 O O . ILE A 1 104 ? -11.205 -0.060 4.853 1.00 80.75 104 ILE A O 1
ATOM 844 N N . SER A 1 105 ? -12.062 -1.898 3.884 1.00 89.44 105 SER A N 1
ATOM 845 C CA . SER A 1 105 ? -13.302 -1.264 3.429 1.00 89.44 105 SER A CA 1
ATOM 846 C C . SER A 1 105 ? -14.170 -0.802 4.600 1.00 89.44 105 SER A C 1
ATOM 848 O O . SER A 1 105 ? -14.696 0.311 4.565 1.00 89.44 105 SER A O 1
ATOM 850 N N . ALA A 1 106 ? -14.262 -1.607 5.663 1.00 82.81 106 ALA A N 1
ATOM 851 C CA . ALA A 1 106 ? -14.972 -1.257 6.889 1.00 82.81 106 ALA A CA 1
ATOM 852 C C . ALA A 1 106 ? -14.372 -0.009 7.549 1.00 82.81 106 ALA A C 1
ATOM 854 O O . ALA A 1 106 ? -15.105 0.928 7.863 1.00 82.81 106 ALA A O 1
ATOM 855 N N . LEU A 1 107 ? -13.041 0.056 7.667 1.00 74.75 107 LEU A N 1
ATOM 856 C CA . LEU A 1 107 ? -12.351 1.227 8.213 1.00 74.75 107 LEU A CA 1
ATOM 857 C C . LEU A 1 107 ? -12.609 2.489 7.370 1.00 74.75 107 LEU A C 1
ATOM 859 O O . LEU A 1 107 ? -12.865 3.565 7.912 1.00 74.75 107 LEU A O 1
ATOM 863 N N . MET A 1 108 ? -12.567 2.377 6.039 1.00 82.31 108 MET A N 1
ATOM 864 C CA . MET A 1 108 ? -12.846 3.503 5.136 1.00 82.31 108 MET A CA 1
ATOM 865 C C . MET A 1 108 ? -14.300 3.982 5.222 1.00 82.31 108 MET A C 1
ATOM 867 O O . MET A 1 108 ? -14.562 5.183 5.103 1.00 82.31 108 MET A O 1
ATOM 871 N N . ALA A 1 109 ? -15.245 3.059 5.398 1.00 87.81 109 ALA A N 1
ATOM 872 C CA . ALA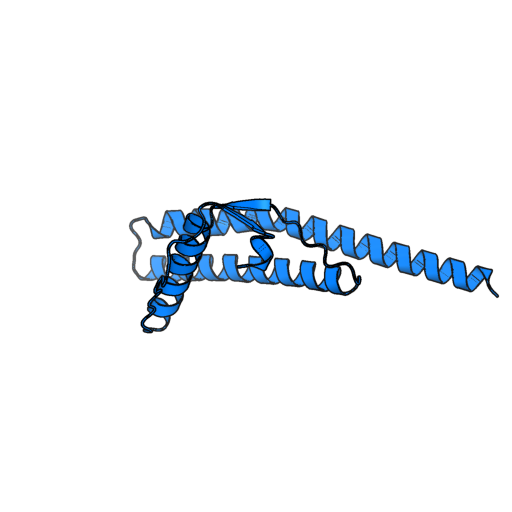 A 1 109 ? -16.657 3.372 5.571 1.00 87.81 109 ALA A CA 1
ATOM 873 C C . ALA A 1 109 ? -16.909 4.063 6.917 1.00 87.81 109 ALA A C 1
ATOM 875 O O . ALA A 1 109 ? -17.538 5.121 6.942 1.00 87.81 109 ALA A O 1
ATOM 876 N N . GLU A 1 110 ? -16.329 3.547 8.004 1.00 82.69 110 GLU A N 1
ATOM 877 C CA . GLU A 1 110 ? -16.409 4.135 9.345 1.00 82.69 110 GLU A CA 1
ATOM 878 C C . GLU A 1 110 ? -15.900 5.583 9.359 1.00 82.69 110 GLU A C 1
ATOM 880 O O . GLU A 1 110 ? -16.590 6.481 9.841 1.00 82.69 110 GLU A O 1
ATOM 885 N N . GLN A 1 111 ? -14.747 5.848 8.732 1.00 76.75 111 GLN A N 1
ATOM 886 C CA . GLN A 1 111 ? -14.185 7.201 8.602 1.00 76.75 111 GLN A CA 1
ATOM 887 C C . GLN A 1 111 ? -15.112 8.187 7.876 1.00 76.75 111 GLN A C 1
ATOM 889 O O . GLN A 1 111 ? -14.991 9.400 8.056 1.00 76.75 111 GLN A O 1
ATOM 894 N N . LYS A 1 112 ? -16.030 7.682 7.048 1.00 86.06 112 LYS A N 1
ATOM 895 C CA . LYS A 1 112 ? -17.026 8.471 6.313 1.00 86.06 112 LYS A CA 1
ATOM 896 C C . LYS A 1 112 ? -18.416 8.429 6.958 1.00 86.06 112 LYS A C 1
ATOM 898 O O . LYS A 1 112 ? -19.348 8.996 6.393 1.00 86.06 112 LYS A O 1
ATOM 903 N N . GLY A 1 113 ? -18.570 7.767 8.107 1.00 89.25 113 GLY A N 1
ATOM 904 C CA . GLY A 1 113 ? -19.865 7.552 8.758 1.00 89.25 113 GLY A CA 1
ATOM 905 C C . GLY A 1 113 ? -20.822 6.676 7.942 1.00 89.25 113 GLY A C 1
ATOM 906 O O . GLY A 1 113 ? -22.037 6.815 8.060 1.00 89.25 113 GLY A O 1
ATOM 907 N N . LEU A 1 114 ? -20.288 5.814 7.075 1.00 95.31 114 LEU A N 1
ATOM 908 C CA . LEU A 1 114 ? -21.047 4.908 6.221 1.00 95.31 114 LEU A CA 1
ATOM 909 C C . LEU A 1 114 ? -21.085 3.506 6.827 1.00 95.31 114 LEU A C 1
ATOM 911 O O . LEU A 1 114 ? -20.125 3.049 7.445 1.00 95.31 114 LEU A O 1
ATOM 915 N N . ARG A 1 115 ? -22.193 2.802 6.593 1.00 93.00 115 ARG A N 1
ATOM 916 C CA . ARG A 1 115 ? -22.312 1.377 6.898 1.00 93.00 115 ARG A CA 1
ATOM 917 C C . ARG A 1 115 ? -21.726 0.560 5.745 1.00 93.00 115 ARG A C 1
ATOM 919 O O . ARG A 1 115 ? -22.031 0.834 4.586 1.00 93.00 115 ARG A O 1
ATOM 926 N N . PHE A 1 116 ? -20.913 -0.435 6.080 1.00 94.62 116 PHE A N 1
ATOM 927 C CA . PHE A 1 116 ? -20.360 -1.409 5.146 1.00 94.62 116 PHE A CA 1
ATOM 928 C C . PHE A 1 116 ? -20.757 -2.811 5.606 1.00 94.62 116 PHE A C 1
ATOM 930 O O . PHE A 1 116 ? -20.528 -3.159 6.762 1.00 94.62 116 PHE A O 1
ATOM 937 N N . ASP A 1 117 ? -21.353 -3.592 4.709 1.00 93.44 117 ASP A N 1
ATOM 938 C CA . ASP A 1 117 ? -21.720 -4.986 4.942 1.00 93.44 117 ASP A CA 1
ATOM 939 C C . ASP A 1 117 ? -21.139 -5.832 3.801 1.00 93.44 117 ASP A C 1
ATOM 941 O O . ASP A 1 117 ? -21.298 -5.487 2.627 1.00 93.44 117 ASP A O 1
ATOM 945 N N . LEU A 1 118 ? -20.482 -6.942 4.142 1.00 89.75 118 LEU A N 1
ATOM 946 C CA . LEU A 1 118 ? -19.990 -7.930 3.187 1.00 89.75 118 LEU A CA 1
ATOM 947 C C . LEU A 1 118 ? -20.746 -9.243 3.398 1.00 89.75 118 LEU A C 1
ATOM 949 O O . LEU A 1 118 ? -20.639 -9.878 4.444 1.00 89.75 118 LEU A O 1
ATOM 953 N N . GLU A 1 119 ? -21.522 -9.652 2.397 1.00 90.88 119 GLU A N 1
ATOM 954 C CA . GLU A 1 119 ? -22.325 -10.874 2.443 1.00 90.88 119 GLU A CA 1
ATOM 955 C C . GLU A 1 119 ? -21.723 -11.948 1.532 1.00 90.88 119 GLU A C 1
ATOM 957 O O . GLU A 1 119 ? -21.450 -11.712 0.353 1.00 90.88 119 GLU A O 1
ATOM 962 N N . ARG A 1 120 ? -21.515 -13.150 2.079 1.00 86.38 120 ARG A N 1
ATOM 963 C CA . ARG A 1 120 ? -21.009 -14.310 1.335 1.00 86.38 120 ARG A CA 1
ATOM 964 C C . ARG A 1 120 ? -22.188 -15.199 0.955 1.00 86.38 120 ARG A C 1
ATOM 966 O O . ARG A 1 120 ? -22.805 -15.810 1.819 1.00 86.38 120 ARG A O 1
ATOM 973 N N . LEU A 1 121 ? -22.488 -15.273 -0.340 1.00 88.44 121 LEU A N 1
ATOM 974 C CA . LEU A 1 121 ? -23.602 -16.077 -0.864 1.00 88.44 121 LEU A CA 1
ATOM 975 C C . LEU A 1 121 ? -23.271 -17.576 -0.966 1.00 88.44 121 LEU A C 1
ATOM 977 O O . LEU A 1 121 ? -24.170 -18.403 -1.108 1.00 88.44 121 LEU A O 1
ATOM 981 N N . SER A 1 122 ? -21.987 -17.924 -0.917 1.00 89.00 122 SER A N 1
ATOM 982 C CA . SER A 1 122 ? -21.481 -19.294 -0.963 1.00 89.00 122 SER A CA 1
ATOM 983 C C . SER A 1 122 ? -20.142 -19.395 -0.239 1.00 89.00 122 SER A C 1
ATOM 985 O O . SER A 1 122 ? -19.484 -18.380 0.011 1.00 89.00 122 SER A O 1
ATOM 987 N N . ASP A 1 123 ? -19.704 -20.624 0.027 1.00 87.62 123 ASP A N 1
ATOM 988 C CA . ASP A 1 123 ? -18.352 -20.877 0.517 1.00 87.62 123 ASP A CA 1
ATOM 989 C C . ASP A 1 123 ? -17.315 -20.403 -0.508 1.00 87.62 123 ASP A C 1
ATOM 991 O O . ASP A 1 123 ? -17.462 -20.605 -1.719 1.00 87.62 123 ASP A O 1
ATOM 995 N N . LEU A 1 124 ? -16.267 -19.746 -0.014 1.00 87.50 124 LEU A N 1
ATOM 996 C CA . LEU A 1 124 ? -15.159 -19.291 -0.843 1.00 87.50 124 LEU A CA 1
ATOM 997 C C . LEU A 1 124 ? -14.172 -20.448 -1.057 1.00 87.50 124 LEU A C 1
ATOM 999 O O . LEU A 1 124 ? -13.936 -21.240 -0.142 1.00 87.50 124 LEU A O 1
ATOM 1003 N N . PRO A 1 125 ? -13.562 -20.573 -2.248 1.00 91.50 125 PRO A N 1
ATOM 1004 C CA . PRO A 1 125 ? -12.465 -21.511 -2.432 1.00 91.50 125 PRO A CA 1
ATOM 1005 C C . PRO A 1 125 ? -11.306 -21.138 -1.505 1.00 91.50 125 PRO A C 1
ATOM 1007 O O . PRO A 1 125 ? -10.940 -19.973 -1.412 1.00 91.50 125 PRO A O 1
ATOM 1010 N N . LYS A 1 126 ? -10.674 -22.127 -0.866 1.00 88.69 126 LYS A N 1
ATOM 1011 C CA . LYS A 1 126 ? -9.541 -21.875 0.044 1.00 88.69 126 LYS A CA 1
ATOM 1012 C C . LYS A 1 126 ? -8.359 -21.196 -0.642 1.00 88.69 126 LYS A C 1
ATOM 1014 O O . LYS A 1 126 ? -7.643 -20.429 -0.012 1.00 88.69 126 LYS A O 1
ATOM 1019 N N . ALA A 1 127 ? -8.131 -21.497 -1.917 1.00 92.19 127 ALA A N 1
ATOM 1020 C CA . ALA A 1 127 ? -7.055 -20.900 -2.688 1.00 92.19 127 ALA A CA 1
ATOM 1021 C C . ALA A 1 127 ? -7.485 -20.623 -4.128 1.00 92.19 127 ALA A C 1
ATOM 1023 O O . ALA A 1 127 ? -8.238 -21.400 -4.718 1.00 92.19 127 ALA A O 1
ATOM 1024 N N . ILE A 1 128 ? -6.964 -19.534 -4.686 1.00 94.25 128 ILE A N 1
ATOM 1025 C CA . ILE A 1 128 ? -7.090 -19.164 -6.098 1.00 94.25 128 ILE A CA 1
ATOM 1026 C C . ILE A 1 128 ? -5.710 -18.828 -6.663 1.00 94.25 128 ILE A C 1
ATOM 1028 O O . ILE A 1 128 ? -4.806 -18.468 -5.915 1.00 94.25 128 ILE A O 1
ATOM 1032 N N . GLU A 1 129 ? -5.541 -18.936 -7.976 1.00 95.50 129 GLU A N 1
ATOM 1033 C CA . GLU A 1 129 ? -4.320 -18.508 -8.658 1.00 95.50 129 GLU A CA 1
ATOM 1034 C C . GLU A 1 129 ? -4.586 -17.171 -9.349 1.00 95.50 129 GLU A C 1
ATOM 1036 O O . GLU A 1 129 ? -5.367 -17.092 -10.299 1.00 95.50 129 GLU A O 1
ATOM 1041 N N . VAL A 1 130 ? -4.004 -16.096 -8.820 1.00 92.62 130 VAL A N 1
ATOM 1042 C CA . VAL A 1 130 ? -4.302 -14.733 -9.271 1.00 92.62 130 VAL A CA 1
ATOM 1043 C C . VAL A 1 130 ? -3.143 -13.788 -8.983 1.00 92.62 130 VAL A C 1
ATOM 1045 O O . VAL A 1 130 ? -2.325 -14.034 -8.098 1.00 92.62 130 VAL A O 1
ATOM 1048 N N . ASP A 1 131 ? -3.064 -12.688 -9.725 1.00 87.62 131 ASP A N 1
ATOM 1049 C CA . ASP A 1 131 ? -2.205 -11.565 -9.359 1.00 87.62 131 ASP A CA 1
ATOM 1050 C C . ASP A 1 131 ? -2.908 -10.739 -8.268 1.00 87.62 131 ASP A C 1
ATOM 1052 O O . ASP A 1 131 ? -3.781 -9.913 -8.546 1.00 87.62 131 ASP A O 1
ATOM 1056 N N . ALA A 1 132 ? -2.553 -10.9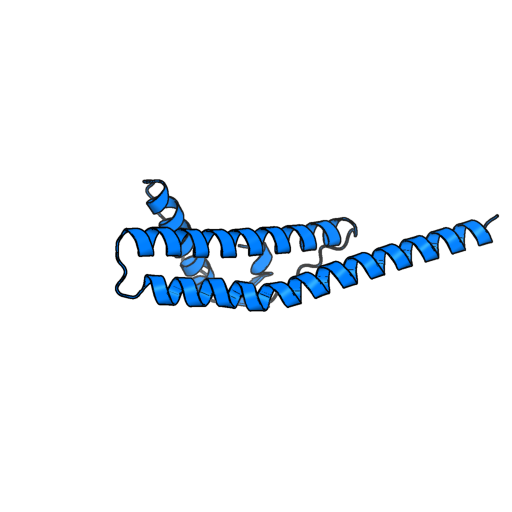93 -7.007 1.00 79.69 132 ALA A N 1
ATOM 1057 C CA . ALA A 1 132 ? -3.195 -10.373 -5.846 1.00 79.69 132 ALA A CA 1
ATOM 1058 C C . ALA A 1 132 ? -3.064 -8.840 -5.818 1.00 79.69 132 ALA A C 1
ATOM 1060 O O . ALA A 1 132 ? -3.907 -8.164 -5.233 1.00 79.69 132 ALA A O 1
ATOM 1061 N N . THR A 1 133 ? -2.022 -8.287 -6.451 1.00 76.19 133 THR A N 1
ATOM 1062 C CA . THR A 1 133 ? -1.815 -6.831 -6.521 1.00 76.19 133 THR A CA 1
ATOM 1063 C C . THR A 1 133 ? -2.820 -6.185 -7.464 1.00 76.19 133 THR A C 1
ATOM 1065 O O . THR A 1 133 ? -3.203 -5.042 -7.258 1.00 76.19 133 THR A O 1
ATOM 1068 N N . ARG A 1 134 ? -3.238 -6.913 -8.505 1.00 81.31 134 ARG A N 1
ATOM 1069 C CA . ARG A 1 134 ? -4.209 -6.443 -9.500 1.00 81.31 134 ARG A CA 1
ATOM 1070 C C . ARG A 1 134 ? -5.653 -6.713 -9.114 1.00 81.31 134 ARG A C 1
ATOM 1072 O O . ARG A 1 134 ? -6.532 -6.002 -9.581 1.00 81.31 134 ARG A O 1
ATOM 1079 N N . LEU A 1 135 ? -5.895 -7.763 -8.330 1.00 86.25 135 LEU A N 1
ATOM 1080 C CA . LEU A 1 135 ? -7.235 -8.107 -7.857 1.00 86.25 135 LEU A CA 1
ATOM 1081 C C . LEU A 1 135 ? -7.739 -7.158 -6.756 1.00 86.25 135 LEU A C 1
ATOM 1083 O O . LEU A 1 135 ? -8.947 -6.981 -6.628 1.00 86.25 135 LEU A O 1
ATOM 1087 N N . ARG A 1 136 ? -6.826 -6.614 -5.947 1.00 80.81 136 ARG A N 1
ATOM 1088 C CA . ARG A 1 136 ? -7.113 -5.692 -4.841 1.00 80.81 136 ARG A CA 1
ATOM 1089 C C . ARG A 1 136 ? -7.506 -4.308 -5.340 1.00 80.81 136 ARG A C 1
ATOM 1091 O O . ARG A 1 136 ? -8.422 -3.730 -4.717 1.00 80.81 136 ARG A O 1
#

Organism: Vibrio parahaemolyticus (NCBI:txid670)

Sequence (136 aa):
DITERKRHEESLEKASRDKTTFISTISHELRTPLNGIVGLSRMLLDSQLTEEQRKHMQTINVSAITLGNIFNDIIDMDKFDRRKLELLPAPLNFEDFVAEIESISALMAEQKGLRFDLERLSDLPKAIEVDATRLR

Foldseek 3Di:
DVVVVVVVVVVVVVVLVVVLVVLVVVLVVLVVVLVVQLVVLVVVCPDDDDPVRNVVSVVSNVVSVVVNVVSVVVNVVSVVVPPDPDWDWDKDQVVVLVVVVQVVVCVVQVVVVHDDDDDDPDDDDRIDTGRSVVVD